Protein AF-R9JTA3-F1 (afdb_monomer)

Sequence (93 aa):
MIKTFDFVFDALRSERLMKQLKNALECDADLEICTDIERLYFDSRHKTVTIKPYSATSAFHWKVAPAEITYDTLSNMLSDNWENIKQEDIRYL

Radius of gyration: 12.35 Å; Cα contacts (8 Å, |Δi|>4): 149; chains: 1; bounding box: 34×29×32 Å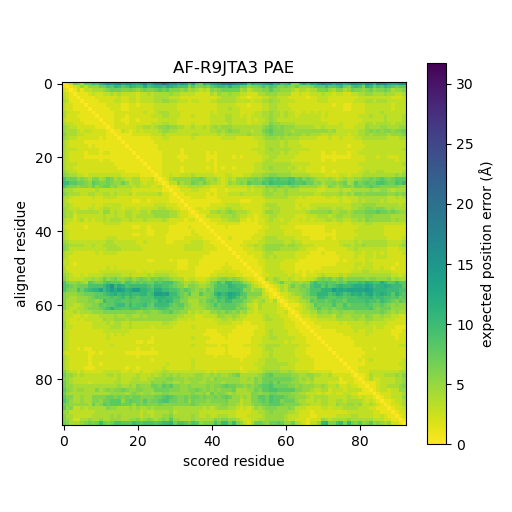

Secondary structure (DSSP, 8-state):
---TTHHHHHHHH-HHHHHHHHHHHH-SS-EEEE-SSEEEEEETTTTEEEEEES-TTSTTGGG---EEEEHHHHHHHHTT-GGG--GGGEEE-

Solvent-accessible surface area (backbone atoms only — not comparable to full-atom values): 5267 Å² total; per-residue (Å²): 133,80,50,65,65,47,66,48,61,51,22,79,75,26,73,67,53,38,49,53,54,53,52,52,71,72,35,89,51,68,46,76,52,74,57,99,54,37,28,38,38,38,40,45,88,79,42,31,37,39,40,34,36,53,37,92,84,42,94,48,26,91,41,28,66,34,31,38,32,37,46,66,54,52,52,29,54,73,67,71,42,56,88,80,58,55,74,88,57,54,44,77,106

Nearest PDB structures (foldseek):
  6ap4-assembly3_E  TM=4.122E-01  e=6.979E+00  Acinetobacter baumannii

Foldseek 3Di:
DFAQVCVLVVLLVDVVSVVVLVVLLVDLDWDWDDDQFWIWTQDNPQQKIWIAGNDPPDPNRVRHFIKMAGSVLSVCSNVVVCVPDDPVRIGTD

Structure (mmCIF, N/CA/C/O backbone):
data_AF-R9JTA3-F1
#
_entry.id   AF-R9JTA3-F1
#
loop_
_atom_site.group_PDB
_atom_site.id
_atom_site.type_symbol
_atom_site.label_atom_id
_atom_site.label_alt_id
_atom_site.label_comp_id
_atom_site.label_asym_id
_atom_site.label_entity_id
_atom_site.label_seq_id
_atom_site.pdbx_PDB_ins_code
_atom_site.Cartn_x
_atom_site.Cartn_y
_atom_site.Cartn_z
_atom_site.occupancy
_atom_site.B_iso_or_equiv
_atom_site.auth_seq_id
_atom_site.auth_comp_id
_atom_site.auth_asym_id
_atom_site.auth_atom_id
_atom_site.pdbx_PDB_model_num
ATOM 1 N N . MET A 1 1 ? 20.463 4.358 -1.046 1.00 72.25 1 MET A N 1
ATOM 2 C CA . MET A 1 1 ? 20.328 2.901 -1.270 1.00 72.25 1 MET A CA 1
ATOM 3 C C . MET A 1 1 ? 18.845 2.645 -1.394 1.00 72.25 1 MET A C 1
ATOM 5 O O . MET A 1 1 ? 18.162 3.049 -0.470 1.00 72.25 1 MET A O 1
ATOM 9 N N . ILE A 1 2 ? 18.383 2.067 -2.507 1.00 78.62 2 ILE A N 1
ATOM 10 C CA . ILE A 1 2 ? 16.946 1.860 -2.744 1.00 78.62 2 ILE A CA 1
ATOM 11 C C . ILE A 1 2 ? 16.415 0.747 -1.833 1.00 78.62 2 ILE A C 1
ATOM 13 O O . ILE A 1 2 ? 17.080 -0.291 -1.716 1.00 78.62 2 ILE A O 1
ATOM 17 N N . LYS A 1 3 ? 15.258 0.966 -1.204 1.00 85.94 3 LYS A N 1
ATOM 18 C CA . LYS A 1 3 ? 14.525 0.012 -0.355 1.00 85.94 3 LYS A CA 1
ATOM 19 C C . LYS A 1 3 ? 13.063 -0.115 -0.797 1.00 85.94 3 LYS A C 1
ATOM 21 O O . LYS A 1 3 ? 12.517 0.801 -1.391 1.00 85.94 3 LYS A O 1
ATOM 26 N N . THR A 1 4 ? 12.414 -1.221 -0.424 1.00 89.00 4 THR A N 1
ATOM 27 C CA . THR A 1 4 ? 11.011 -1.544 -0.769 1.00 89.00 4 THR A CA 1
ATOM 28 C C . THR A 1 4 ? 9.998 -0.430 -0.478 1.00 89.00 4 THR A C 1
ATOM 30 O O . THR A 1 4 ? 9.013 -0.311 -1.197 1.00 89.00 4 THR A O 1
ATOM 33 N N . PHE A 1 5 ? 10.209 0.363 0.575 1.00 92.31 5 PHE A N 1
ATOM 34 C CA . PHE A 1 5 ? 9.276 1.412 1.004 1.00 92.31 5 PHE A CA 1
ATOM 35 C C . PHE A 1 5 ? 9.755 2.826 0.649 1.00 92.31 5 PHE A C 1
ATOM 37 O O . PHE A 1 5 ? 9.256 3.797 1.215 1.00 92.31 5 PHE A O 1
ATOM 44 N N . ASP A 1 6 ? 10.717 2.975 -0.269 1.00 90.88 6 ASP A N 1
ATOM 45 C CA . ASP A 1 6 ? 11.247 4.298 -0.619 1.00 90.88 6 ASP A CA 1
ATOM 46 C C . ASP A 1 6 ? 10.196 5.206 -1.273 1.00 90.88 6 ASP A C 1
ATOM 48 O O . ASP A 1 6 ? 10.242 6.423 -1.079 1.00 90.88 6 ASP A O 1
ATOM 52 N N . PHE A 1 7 ? 9.168 4.627 -1.905 1.00 92.19 7 PHE A N 1
ATOM 53 C CA . PHE A 1 7 ? 8.002 5.370 -2.388 1.00 92.19 7 PHE A CA 1
ATOM 54 C C . PHE A 1 7 ? 7.312 6.215 -1.299 1.00 92.19 7 PHE A C 1
ATOM 56 O O . PHE A 1 7 ? 6.654 7.203 -1.624 1.00 92.19 7 PHE A O 1
ATOM 63 N N . VAL A 1 8 ? 7.446 5.865 -0.010 1.00 93.94 8 VAL A N 1
ATOM 64 C CA . VAL A 1 8 ? 6.921 6.670 1.107 1.00 93.94 8 VAL A CA 1
ATOM 65 C C . VAL A 1 8 ? 7.683 7.989 1.209 1.00 93.94 8 VAL A C 1
ATOM 67 O O . VAL A 1 8 ? 7.069 9.049 1.315 1.00 93.94 8 VAL A O 1
ATOM 70 N N . PHE A 1 9 ? 9.015 7.953 1.113 1.00 91.56 9 PHE A N 1
ATOM 71 C CA . PHE A 1 9 ? 9.830 9.169 1.101 1.00 91.56 9 PHE A CA 1
ATOM 72 C C . PHE A 1 9 ? 9.551 10.017 -0.142 1.00 91.56 9 PHE A C 1
ATO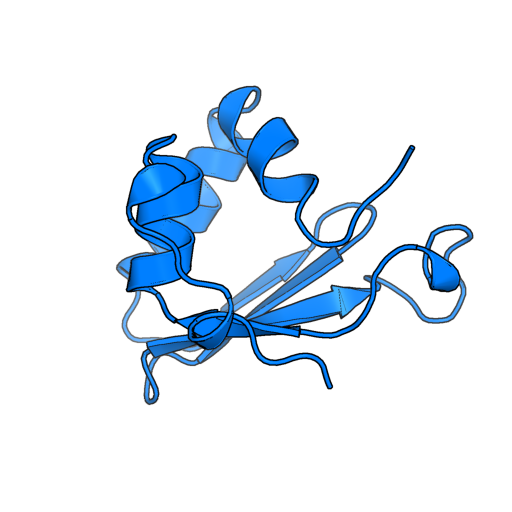M 74 O O . PHE A 1 9 ? 9.488 11.244 -0.043 1.00 91.56 9 PHE A O 1
ATOM 81 N N . ASP A 1 10 ? 9.328 9.381 -1.292 1.00 91.31 10 ASP A N 1
ATOM 82 C CA . ASP A 1 10 ? 8.923 10.085 -2.510 1.00 91.31 10 ASP A CA 1
ATOM 83 C C . ASP A 1 10 ? 7.546 10.739 -2.346 1.00 91.31 10 ASP A C 1
ATOM 85 O O . ASP A 1 10 ? 7.355 11.887 -2.753 1.00 91.31 10 ASP A O 1
ATOM 89 N N . ALA A 1 11 ? 6.601 10.061 -1.687 1.00 93.75 11 ALA A N 1
ATOM 90 C CA . ALA A 1 11 ? 5.281 10.605 -1.387 1.00 93.75 11 ALA A CA 1
ATOM 91 C C . ALA A 1 11 ? 5.362 11.813 -0.447 1.00 93.75 11 ALA A C 1
ATOM 93 O O . ALA A 1 11 ? 4.732 12.833 -0.718 1.00 93.75 11 ALA A O 1
ATOM 94 N N . LEU A 1 12 ? 6.187 11.756 0.603 1.00 91.75 12 LEU A N 1
ATOM 95 C CA . LEU A 1 12 ? 6.404 12.880 1.525 1.00 91.75 12 LEU A CA 1
ATOM 96 C C . LEU A 1 12 ? 6.979 14.126 0.827 1.00 91.75 12 LEU A C 1
ATOM 98 O O . LEU A 1 12 ? 6.802 15.242 1.311 1.00 91.75 12 LEU A O 1
ATOM 102 N N . ARG A 1 13 ? 7.642 13.960 -0.325 1.00 92.19 13 ARG A N 1
ATOM 103 C CA . ARG A 1 13 ? 8.228 15.053 -1.123 1.00 92.19 13 ARG A CA 1
ATOM 104 C C . ARG A 1 13 ? 7.389 15.443 -2.344 1.00 92.19 13 ARG A C 1
ATOM 106 O O . ARG A 1 13 ? 7.736 16.405 -3.026 1.00 92.19 13 ARG A O 1
ATOM 113 N N . SER A 1 14 ? 6.309 14.717 -2.631 1.00 94.06 14 SER A N 1
ATOM 114 C CA . SER A 1 14 ? 5.477 14.883 -3.825 1.00 94.06 14 SER A CA 1
ATOM 115 C C . SER A 1 14 ? 3.997 14.918 -3.456 1.00 94.06 14 SER A C 1
ATOM 117 O O . SER A 1 14 ? 3.363 13.880 -3.258 1.00 94.06 14 SER A O 1
ATOM 119 N N . GLU A 1 15 ? 3.407 16.118 -3.453 1.00 93.94 15 GLU A N 1
ATOM 120 C CA . GLU A 1 15 ? 1.970 16.303 -3.189 1.00 93.94 15 GLU A CA 1
ATOM 121 C C . GLU A 1 15 ? 1.092 15.454 -4.116 1.00 93.94 15 GLU A C 1
ATOM 123 O O . GLU A 1 15 ? 0.052 14.936 -3.705 1.00 93.94 15 GLU A O 1
ATOM 128 N N . ARG A 1 16 ? 1.528 15.268 -5.368 1.00 95.44 16 ARG A N 1
ATOM 129 C CA . ARG A 1 16 ? 0.824 14.437 -6.345 1.00 95.44 16 ARG A CA 1
ATOM 130 C C . ARG A 1 16 ? 0.767 12.980 -5.891 1.00 95.44 16 ARG A C 1
ATOM 132 O O . ARG A 1 16 ? -0.323 12.415 -5.861 1.00 95.44 16 ARG A O 1
ATOM 139 N N . LEU A 1 17 ? 1.912 12.382 -5.558 1.00 95.00 17 LEU A N 1
ATOM 140 C CA . LEU A 1 17 ? 1.968 10.976 -5.151 1.00 95.00 17 LEU A CA 1
ATOM 141 C C . LEU A 1 17 ? 1.257 10.776 -3.808 1.00 95.00 17 LEU A C 1
ATOM 143 O O . LEU A 1 17 ? 0.438 9.869 -3.688 1.00 95.00 17 LEU A O 1
ATOM 147 N N . MET A 1 18 ? 1.471 11.681 -2.848 1.00 96.31 18 MET A N 1
ATOM 148 C CA . MET A 1 18 ? 0.756 11.683 -1.569 1.00 96.31 18 MET A CA 1
ATOM 149 C C . MET A 1 18 ? -0.764 11.661 -1.766 1.00 96.31 18 MET A C 1
ATOM 151 O O . MET A 1 18 ? -1.462 10.847 -1.164 1.00 96.31 18 MET A O 1
ATOM 155 N N . LYS A 1 19 ? -1.290 12.521 -2.647 1.00 96.19 19 LYS A N 1
ATOM 156 C CA . LYS A 1 19 ? -2.724 12.569 -2.947 1.00 96.19 19 LYS A CA 1
ATOM 157 C C . LYS A 1 19 ? -3.220 11.285 -3.609 1.00 96.19 19 LYS A C 1
ATOM 159 O O . LYS A 1 19 ? -4.300 10.817 -3.267 1.00 96.19 19 LYS A O 1
ATOM 164 N N . GLN A 1 20 ? -2.452 10.702 -4.532 1.00 96.25 20 GLN A N 1
ATOM 165 C CA . GLN A 1 20 ? -2.823 9.431 -5.166 1.00 96.25 20 GLN A CA 1
ATOM 166 C C . GLN A 1 20 ? -2.920 8.295 -4.141 1.00 96.25 20 GLN A C 1
ATOM 168 O O . GLN A 1 20 ? -3.905 7.563 -4.151 1.00 96.25 20 GLN A O 1
ATOM 173 N N . LEU A 1 21 ? -1.946 8.187 -3.235 1.00 96.75 21 LEU A N 1
ATOM 174 C CA . LEU A 1 21 ? -1.929 7.155 -2.197 1.00 96.75 21 LEU A CA 1
ATOM 175 C C . LEU A 1 21 ? -3.076 7.332 -1.194 1.00 96.75 21 LEU A C 1
ATOM 177 O O . LEU A 1 21 ? -3.774 6.368 -0.899 1.00 96.75 21 LEU A O 1
ATOM 181 N N . LYS A 1 22 ? -3.325 8.561 -0.723 1.00 96.06 22 LYS A N 1
ATOM 182 C CA . LYS A 1 22 ? -4.451 8.849 0.183 1.00 96.06 22 LYS A CA 1
ATOM 183 C C . LYS A 1 22 ? -5.802 8.550 -0.462 1.00 96.06 22 LYS A C 1
ATOM 185 O O . LYS A 1 22 ? -6.627 7.878 0.144 1.00 96.06 22 LYS A O 1
ATOM 190 N N . ASN A 1 23 ? -5.991 8.951 -1.719 1.00 95.56 23 ASN A N 1
ATOM 191 C CA . ASN A 1 23 ? -7.209 8.623 -2.456 1.00 95.56 23 ASN A CA 1
ATOM 192 C C . ASN A 1 23 ? -7.398 7.106 -2.614 1.00 95.56 23 ASN A C 1
ATOM 194 O O . ASN A 1 23 ? -8.526 6.634 -2.565 1.00 95.56 23 ASN A O 1
ATOM 198 N N . ALA A 1 24 ? -6.319 6.342 -2.812 1.00 95.94 24 ALA A N 1
ATOM 199 C CA . ALA A 1 24 ? -6.401 4.888 -2.928 1.00 95.94 24 ALA A CA 1
ATOM 200 C C . ALA A 1 24 ? -6.756 4.205 -1.597 1.00 95.94 24 ALA A C 1
ATOM 202 O O . ALA A 1 24 ? -7.493 3.223 -1.601 1.00 95.94 24 ALA A O 1
ATOM 203 N N . LEU A 1 25 ? -6.301 4.752 -0.463 1.00 95.56 25 LEU A N 1
ATOM 204 C CA . LEU A 1 25 ? -6.696 4.289 0.874 1.00 95.56 25 LEU A CA 1
ATOM 205 C C . LEU A 1 25 ? -8.189 4.520 1.163 1.00 95.56 25 LEU A C 1
ATOM 207 O O . LEU A 1 25 ? -8.821 3.701 1.828 1.00 95.56 25 LEU A O 1
ATOM 211 N N . GLU A 1 26 ? -8.752 5.616 0.653 1.00 93.69 26 GLU A N 1
ATOM 212 C CA . GLU A 1 26 ? -10.174 5.963 0.801 1.00 93.69 26 GLU A CA 1
ATOM 213 C C . GLU A 1 26 ? -11.074 5.300 -0.255 1.00 93.69 26 GLU A C 1
ATOM 215 O O . GLU A 1 26 ? -12.297 5.328 -0.132 1.00 93.69 26 GLU A O 1
ATOM 220 N N . CYS A 1 27 ? -10.494 4.713 -1.304 1.00 91.19 27 CYS A N 1
ATOM 221 C CA . CYS A 1 27 ? -11.260 4.110 -2.384 1.00 91.19 27 CYS A CA 1
ATOM 222 C C . CYS A 1 27 ? -11.803 2.730 -1.987 1.00 91.19 27 CYS A C 1
ATOM 224 O O . CYS A 1 27 ? -11.079 1.869 -1.483 1.00 91.19 27 CYS A O 1
ATOM 226 N N . ASP A 1 28 ? -13.076 2.491 -2.301 1.00 91.06 28 ASP A N 1
ATOM 227 C CA . ASP A 1 28 ? -13.733 1.186 -2.145 1.00 91.06 28 ASP A CA 1
ATOM 228 C C . ASP A 1 28 ? -13.596 0.295 -3.392 1.00 91.06 28 ASP A C 1
ATOM 230 O O . ASP A 1 28 ? -14.402 -0.607 -3.621 1.00 91.06 28 ASP A O 1
ATOM 234 N N . ALA A 1 29 ? -12.586 0.556 -4.222 1.00 93.38 29 ALA A N 1
ATOM 235 C CA . ALA A 1 29 ? -12.251 -0.258 -5.379 1.00 93.38 29 ALA A CA 1
ATOM 236 C C . ALA A 1 29 ? -10.771 -0.631 -5.360 1.00 93.38 29 ALA A C 1
ATOM 238 O O . ALA A 1 29 ? -9.931 0.116 -4.852 1.00 93.38 29 ALA A O 1
ATOM 239 N N . ASP A 1 30 ? -10.464 -1.780 -5.955 1.00 96.12 30 ASP A N 1
ATOM 240 C CA . ASP A 1 30 ? -9.087 -2.212 -6.135 1.00 96.12 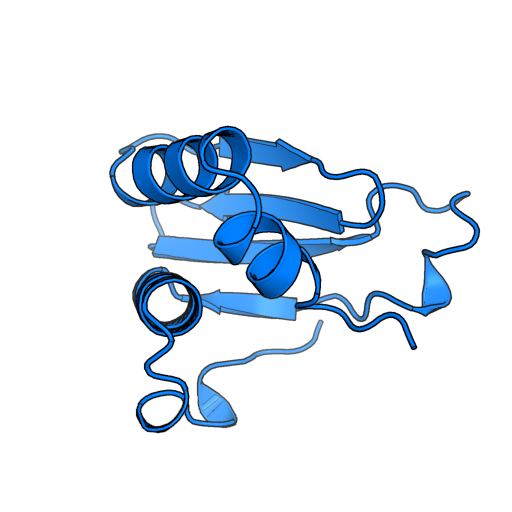30 ASP A CA 1
ATOM 241 C C . ASP A 1 30 ? -8.374 -1.286 -7.121 1.00 96.12 30 ASP A C 1
ATOM 243 O O . ASP A 1 30 ? -8.912 -0.930 -8.177 1.00 96.12 30 ASP A O 1
ATOM 247 N N . LEU A 1 31 ? -7.156 -0.880 -6.772 1.00 96.25 31 LEU A N 1
ATOM 248 C CA . LEU A 1 31 ? -6.390 0.103 -7.532 1.00 96.25 31 LEU A CA 1
ATOM 249 C C . LEU A 1 31 ? -4.927 -0.305 -7.640 1.00 96.25 31 LEU A C 1
ATOM 251 O O . LEU A 1 31 ? -4.353 -0.897 -6.733 1.00 96.25 31 LEU A O 1
ATOM 255 N N . GLU A 1 32 ? -4.299 0.074 -8.748 1.00 96.38 32 GLU A N 1
ATOM 256 C CA . GLU A 1 32 ? -2.860 -0.077 -8.935 1.00 96.38 32 GLU A CA 1
ATOM 257 C C . GLU A 1 32 ? -2.221 1.306 -9.089 1.00 96.38 32 GLU A C 1
ATOM 259 O O . GLU A 1 32 ? -2.643 2.117 -9.916 1.00 96.38 32 GLU A O 1
ATOM 264 N N . ILE A 1 33 ? -1.187 1.575 -8.293 1.00 95.62 33 ILE A N 1
ATOM 265 C CA . ILE A 1 33 ? -0.339 2.761 -8.419 1.00 95.62 33 ILE A CA 1
ATOM 266 C C . ILE A 1 33 ? 1.074 2.284 -8.735 1.00 95.62 33 ILE A C 1
ATOM 268 O O . ILE A 1 33 ? 1.664 1.513 -7.984 1.00 95.62 33 ILE A O 1
ATOM 272 N N . CYS A 1 34 ? 1.623 2.758 -9.849 1.00 92.81 34 CYS A N 1
ATOM 273 C CA . CYS A 1 34 ? 3.001 2.484 -10.242 1.00 92.81 34 CYS A CA 1
ATOM 274 C C . CYS A 1 34 ? 3.871 3.724 -10.022 1.00 92.81 34 CYS A C 1
ATOM 276 O O . CYS A 1 34 ? 3.500 4.825 -10.436 1.00 92.81 34 CYS A O 1
ATOM 278 N N . THR A 1 35 ? 5.031 3.526 -9.407 1.00 89.94 35 THR A N 1
ATOM 279 C CA . THR A 1 35 ? 6.167 4.450 -9.446 1.00 89.94 35 THR A CA 1
ATOM 280 C C . THR A 1 35 ? 7.175 3.941 -10.486 1.00 89.94 35 THR A C 1
ATOM 282 O O . THR A 1 35 ? 6.932 2.950 -11.179 1.00 89.94 35 THR A O 1
ATOM 285 N N . ASP A 1 36 ? 8.330 4.597 -10.601 1.00 85.56 36 ASP A N 1
ATOM 286 C CA . ASP A 1 36 ? 9.417 4.123 -11.466 1.00 85.56 36 ASP A CA 1
ATOM 287 C C . ASP A 1 36 ? 10.092 2.839 -10.930 1.00 85.56 36 ASP A C 1
ATOM 289 O O . ASP A 1 36 ? 10.814 2.150 -11.662 1.00 85.56 36 ASP A O 1
ATOM 293 N N . ILE A 1 37 ? 9.878 2.510 -9.650 1.00 89.94 37 ILE A N 1
ATOM 294 C CA . ILE A 1 37 ? 10.584 1.448 -8.919 1.00 89.94 37 ILE A CA 1
ATOM 295 C C . ILE A 1 37 ? 9.608 0.359 -8.457 1.00 89.94 37 ILE A C 1
ATOM 297 O O . ILE A 1 37 ? 9.865 -0.831 -8.668 1.00 89.94 37 ILE A O 1
ATOM 301 N N . GLU A 1 38 ? 8.483 0.749 -7.869 1.00 93.62 38 GLU A N 1
ATOM 302 C CA . GLU A 1 38 ? 7.481 -0.120 -7.266 1.00 93.62 38 GLU A CA 1
ATOM 303 C C . GLU A 1 38 ? 6.142 -0.090 -8.009 1.00 93.62 38 GLU A C 1
ATOM 305 O O . GLU A 1 38 ? 5.750 0.861 -8.684 1.00 93.62 38 GLU A O 1
ATOM 310 N N . ARG A 1 39 ? 5.391 -1.164 -7.814 1.00 94.75 39 ARG A N 1
ATOM 311 C CA . ARG A 1 39 ? 3.977 -1.290 -8.120 1.00 94.75 39 ARG A CA 1
ATOM 312 C C . ARG A 1 39 ? 3.253 -1.602 -6.820 1.00 94.75 39 ARG A C 1
ATOM 314 O O . ARG A 1 39 ? 3.599 -2.566 -6.136 1.00 94.75 39 ARG A O 1
ATOM 321 N N . LEU A 1 40 ? 2.256 -0.789 -6.511 1.00 97.00 40 LEU A N 1
ATOM 322 C CA . LEU A 1 40 ? 1.419 -0.884 -5.326 1.00 97.00 40 LEU A CA 1
ATOM 323 C C . LEU A 1 40 ? 0.028 -1.330 -5.768 1.00 97.00 40 LEU A C 1
ATOM 325 O O . LEU A 1 40 ? -0.644 -0.608 -6.502 1.00 97.00 40 LEU A O 1
ATOM 329 N N . TYR A 1 41 ? -0.388 -2.515 -5.339 1.00 97.38 41 TYR A N 1
ATOM 330 C CA . TYR A 1 41 ? -1.741 -3.018 -5.549 1.00 97.38 41 TYR A CA 1
ATOM 331 C C . TYR A 1 41 ? -2.543 -2.864 -4.261 1.00 97.38 41 TYR A C 1
ATOM 333 O O . TYR A 1 41 ? -2.170 -3.429 -3.236 1.00 97.38 41 TYR A O 1
ATOM 341 N N . PHE A 1 42 ? -3.626 -2.104 -4.329 1.00 97.94 42 PHE A N 1
ATOM 342 C CA . PHE A 1 42 ? -4.559 -1.836 -3.247 1.00 97.94 42 PHE A CA 1
ATOM 343 C C . PHE A 1 42 ? -5.721 -2.820 -3.359 1.00 97.94 42 PHE A C 1
ATOM 345 O O . PHE A 1 42 ? -6.497 -2.748 -4.309 1.00 97.94 42 PHE A O 1
ATOM 352 N N . ASP A 1 43 ? -5.820 -3.740 -2.403 1.00 96.94 43 ASP A N 1
ATOM 353 C CA . ASP A 1 43 ? -6.955 -4.643 -2.240 1.00 96.94 43 ASP A CA 1
ATOM 354 C C . ASP A 1 43 ? -7.954 -3.993 -1.278 1.00 96.94 43 ASP A C 1
ATOM 356 O O . ASP A 1 43 ? -7.776 -3.978 -0.054 1.00 96.94 43 ASP A O 1
ATOM 360 N N . SER A 1 44 ? -9.018 -3.437 -1.848 1.00 95.06 44 SER A N 1
ATOM 361 C CA . SER A 1 44 ? -10.052 -2.715 -1.105 1.00 95.06 44 SER A CA 1
ATOM 362 C C . SER A 1 44 ? -10.876 -3.631 -0.200 1.00 95.06 44 SER A C 1
ATOM 364 O O . SER A 1 44 ? -11.392 -3.181 0.828 1.00 95.06 44 SER A O 1
ATOM 366 N N . ARG A 1 45 ? -10.974 -4.919 -0.551 1.00 95.06 45 ARG A N 1
ATOM 367 C CA . ARG A 1 45 ? -11.758 -5.921 0.172 1.00 95.06 45 ARG A CA 1
ATOM 368 C C . ARG A 1 45 ? -11.054 -6.372 1.444 1.00 95.06 45 ARG A C 1
ATOM 370 O O . ARG A 1 45 ? -11.707 -6.504 2.476 1.00 95.06 45 ARG A O 1
ATOM 377 N N . HIS A 1 46 ? -9.752 -6.625 1.368 1.00 95.25 46 HIS A N 1
ATOM 378 C CA . HIS A 1 46 ? -8.947 -7.052 2.514 1.00 95.25 46 HIS A CA 1
ATOM 379 C C . HIS A 1 46 ? -8.267 -5.880 3.230 1.00 95.25 46 HIS A C 1
ATOM 381 O O . HIS A 1 46 ? -7.695 -6.081 4.299 1.00 95.25 46 HIS A O 1
ATOM 387 N N . LYS A 1 47 ? -8.363 -4.663 2.673 1.00 96.12 47 LYS A N 1
ATOM 388 C CA . LYS A 1 47 ? -7.692 -3.446 3.157 1.00 96.12 47 LYS A CA 1
ATOM 389 C C . LYS A 1 47 ? -6.182 -3.673 3.305 1.00 96.12 47 LYS A C 1
ATOM 391 O O . LYS A 1 47 ? -5.566 -3.305 4.308 1.00 96.12 47 LYS A O 1
ATOM 396 N N . THR A 1 48 ? -5.587 -4.277 2.276 1.00 97.12 48 THR A N 1
ATOM 397 C CA . THR A 1 48 ? -4.149 -4.561 2.187 1.00 97.12 48 THR A CA 1
ATOM 398 C C . THR A 1 48 ? -3.525 -3.936 0.947 1.00 97.12 48 THR A C 1
ATOM 400 O O . THR A 1 48 ? -4.169 -3.738 -0.081 1.00 97.12 48 THR A O 1
ATOM 403 N N . VAL A 1 49 ? -2.238 -3.620 1.042 1.00 97.62 49 VAL A N 1
ATOM 404 C CA . VAL A 1 49 ? -1.428 -3.112 -0.059 1.00 97.62 49 VAL A CA 1
ATOM 405 C C . VAL A 1 49 ? -0.300 -4.093 -0.320 1.00 97.62 49 VAL A C 1
ATOM 407 O O . VAL A 1 49 ? 0.513 -4.368 0.560 1.00 97.62 49 VAL A O 1
ATOM 410 N N . THR A 1 50 ? -0.238 -4.610 -1.542 1.00 97.25 50 THR A N 1
ATOM 411 C CA . THR A 1 50 ? 0.876 -5.429 -2.016 1.00 97.25 50 THR A CA 1
ATOM 412 C C . THR A 1 50 ? 1.876 -4.555 -2.765 1.00 97.25 50 THR A C 1
ATOM 414 O O . THR A 1 50 ? 1.529 -3.915 -3.756 1.00 97.25 50 THR A O 1
ATOM 417 N N . ILE A 1 51 ? 3.130 -4.576 -2.329 1.00 96.25 51 ILE A N 1
ATOM 418 C CA . ILE A 1 51 ? 4.263 -3.888 -2.941 1.00 96.25 51 ILE A CA 1
ATOM 419 C C . ILE A 1 51 ? 5.079 -4.905 -3.728 1.00 96.25 51 ILE A C 1
ATOM 421 O O . ILE A 1 51 ? 5.509 -5.929 -3.195 1.00 96.25 51 ILE A O 1
ATOM 425 N N . LYS A 1 52 ? 5.308 -4.624 -5.007 1.00 94.12 52 LYS A N 1
ATOM 426 C CA . LYS A 1 52 ? 6.136 -5.435 -5.905 1.00 94.12 52 LYS A CA 1
ATOM 427 C C . LYS A 1 52 ? 7.058 -4.537 -6.724 1.00 94.12 52 LYS A C 1
ATOM 429 O O . LYS A 1 52 ? 6.764 -3.357 -6.888 1.00 94.12 52 LYS A O 1
ATOM 434 N N . PRO A 1 53 ? 8.157 -5.066 -7.279 1.00 92.50 53 PRO A N 1
ATOM 435 C CA . PRO A 1 53 ? 8.929 -4.330 -8.273 1.00 92.50 53 PRO A CA 1
ATOM 436 C C . PRO A 1 53 ? 8.046 -3.952 -9.470 1.00 92.50 53 PRO A C 1
ATOM 438 O O . PRO A 1 53 ? 7.258 -4.773 -9.945 1.00 92.50 53 PRO A O 1
ATOM 441 N N . TYR A 1 54 ? 8.208 -2.731 -9.986 1.00 89.31 54 TYR A N 1
ATOM 442 C CA . TYR A 1 54 ? 7.432 -2.211 -11.119 1.00 89.31 54 TYR A CA 1
ATOM 443 C C . TYR A 1 54 ? 7.521 -3.117 -12.357 1.00 89.31 54 TYR A C 1
ATOM 445 O O . TYR A 1 54 ? 6.513 -3.408 -13.010 1.00 89.31 54 TYR A O 1
ATOM 453 N N . SER A 1 55 ? 8.735 -3.600 -12.646 1.00 84.81 55 SER A N 1
ATOM 454 C CA . SER A 1 55 ? 9.030 -4.511 -13.751 1.00 84.81 55 SER A CA 1
ATOM 455 C C . SER A 1 55 ? 10.097 -5.538 -13.369 1.00 84.81 55 SER A C 1
ATOM 457 O O . SER A 1 55 ? 11.071 -5.212 -12.688 1.00 84.81 55 SER A O 1
ATOM 459 N N . ALA A 1 56 ? 9.954 -6.762 -13.886 1.00 77.12 56 ALA A N 1
ATOM 460 C CA . ALA A 1 56 ? 10.965 -7.820 -13.802 1.00 77.12 56 ALA A CA 1
ATOM 461 C C . ALA A 1 56 ? 12.260 -7.485 -14.565 1.00 77.12 56 ALA A C 1
ATOM 463 O O . ALA A 1 56 ? 13.312 -8.050 -14.286 1.00 77.12 56 ALA A O 1
ATOM 464 N N . THR A 1 57 ? 12.196 -6.553 -15.520 1.00 79.75 57 THR A N 1
ATOM 465 C CA . THR A 1 57 ? 13.351 -6.097 -16.308 1.00 79.75 57 THR A CA 1
ATOM 466 C C . THR A 1 57 ? 13.974 -4.807 -15.775 1.00 79.75 57 THR A C 1
ATOM 468 O O . THR A 1 57 ? 14.971 -4.341 -16.323 1.00 79.75 57 THR A O 1
ATOM 471 N N . SER A 1 58 ? 13.406 -4.213 -14.718 1.00 78.94 58 SER A N 1
ATOM 472 C CA . SER A 1 58 ? 13.951 -2.995 -14.115 1.00 78.94 58 SER A CA 1
ATOM 473 C C . SER A 1 58 ? 15.294 -3.278 -13.442 1.00 78.94 58 SER A C 1
ATOM 475 O O . SER A 1 58 ? 15.450 -4.276 -12.737 1.00 78.94 58 SER A O 1
ATOM 477 N N . ALA A 1 59 ? 16.247 -2.350 -13.569 1.00 80.88 59 ALA A N 1
ATOM 478 C CA . ALA A 1 59 ? 17.506 -2.396 -12.820 1.00 80.88 59 ALA A CA 1
ATOM 479 C C . ALA A 1 59 ? 17.284 -2.396 -11.292 1.00 80.88 59 ALA A C 1
ATOM 481 O O . ALA A 1 59 ? 18.149 -2.831 -10.530 1.00 80.88 59 ALA A O 1
ATOM 482 N N . PHE A 1 60 ? 16.108 -1.943 -10.848 1.00 80.25 60 PHE A N 1
ATOM 483 C CA . PHE A 1 60 ? 15.709 -1.885 -9.446 1.00 80.25 60 PHE A CA 1
ATOM 484 C C . PHE A 1 60 ? 14.907 -3.106 -8.985 1.00 80.25 60 PHE A C 1
ATOM 486 O O . PHE A 1 60 ? 14.578 -3.183 -7.806 1.00 80.25 60 PHE A O 1
ATOM 493 N N . HIS A 1 61 ? 14.645 -4.085 -9.861 1.00 82.81 61 HIS A N 1
ATOM 494 C CA . HIS A 1 61 ? 13.868 -5.285 -9.531 1.00 82.81 61 HIS A CA 1
ATOM 495 C C . HIS A 1 61 ? 14.365 -5.966 -8.248 1.00 82.81 61 HIS A C 1
ATOM 497 O O . HIS A 1 61 ? 13.609 -6.164 -7.305 1.00 82.81 61 HIS A O 1
ATOM 503 N N . TRP A 1 62 ? 15.673 -6.222 -8.172 1.00 84.00 62 TRP A N 1
ATOM 504 C CA . TRP A 1 62 ? 16.325 -6.884 -7.035 1.00 84.00 62 TRP A CA 1
ATOM 505 C C . TRP A 1 62 ? 16.414 -6.021 -5.767 1.00 84.00 62 TRP A C 1
ATOM 507 O O . TRP A 1 62 ? 16.921 -6.481 -4.746 1.00 84.00 62 TRP A O 1
ATOM 517 N N . LYS A 1 63 ? 16.019 -4.744 -5.839 1.00 85.56 63 LYS A N 1
ATOM 518 C CA . LYS A 1 63 ? 16.029 -3.802 -4.708 1.00 85.56 63 LYS A CA 1
ATOM 519 C C . LYS A 1 63 ? 14.678 -3.712 -4.008 1.00 85.56 63 LYS A C 1
ATOM 521 O O . LYS A 1 63 ? 14.634 -3.265 -2.865 1.00 85.56 63 LYS A O 1
ATOM 526 N N . VAL A 1 64 ? 13.614 -4.163 -4.665 1.00 88.69 64 VAL A N 1
ATOM 527 C CA . VAL A 1 64 ? 12.265 -4.207 -4.107 1.00 88.69 64 VAL A CA 1
ATOM 528 C C . VAL A 1 64 ? 11.969 -5.646 -3.712 1.00 88.69 64 VAL A C 1
ATOM 530 O O . VAL A 1 64 ? 11.676 -6.485 -4.561 1.00 88.69 64 VAL A O 1
ATOM 533 N N . ALA A 1 65 ? 12.054 -5.936 -2.416 1.00 90.88 65 ALA A N 1
ATOM 534 C CA . ALA A 1 65 ? 11.539 -7.189 -1.878 1.00 90.88 65 ALA A CA 1
ATOM 535 C C . ALA A 1 65 ? 10.004 -7.119 -1.876 1.00 90.88 65 ALA A C 1
ATOM 537 O O . ALA A 1 65 ? 9.475 -6.184 -1.267 1.00 90.88 65 ALA A O 1
ATOM 538 N N . PRO A 1 66 ? 9.294 -8.049 -2.541 1.00 93.38 66 PRO A N 1
ATOM 539 C CA . PRO A 1 66 ? 7.843 -8.101 -2.487 1.00 93.38 66 PRO A CA 1
ATOM 540 C C . PRO A 1 66 ? 7.331 -8.169 -1.045 1.00 93.38 66 PRO A C 1
ATOM 542 O O . PRO A 1 66 ? 7.868 -8.909 -0.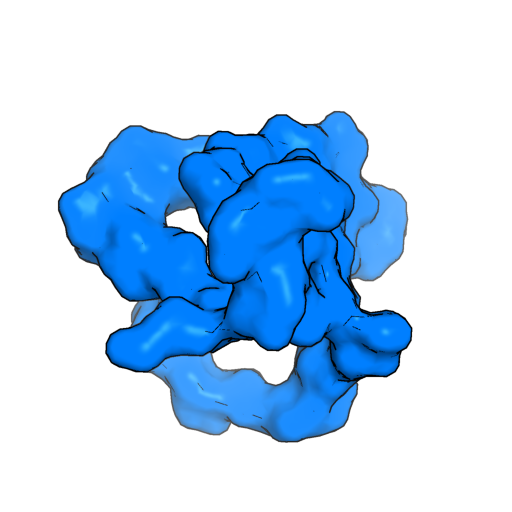219 1.00 93.38 66 PRO A O 1
ATOM 545 N N . ALA A 1 67 ? 6.304 -7.384 -0.739 1.00 96.06 67 ALA A N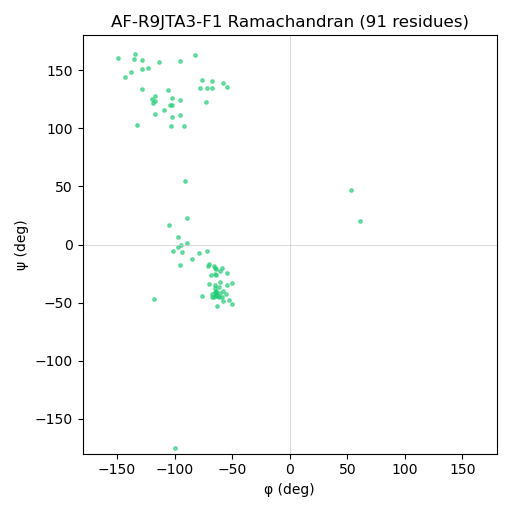 1
ATOM 546 C CA . ALA A 1 67 ? 5.732 -7.311 0.598 1.00 96.06 67 ALA A CA 1
ATOM 547 C C . ALA A 1 67 ? 4.234 -7.001 0.554 1.00 96.06 67 ALA A C 1
ATOM 549 O O . ALA A 1 67 ? 3.721 -6.482 -0.434 1.00 96.06 67 ALA A O 1
ATOM 550 N N . GLU A 1 68 ? 3.544 -7.295 1.643 1.00 97.12 68 GLU A N 1
ATOM 551 C CA . GLU A 1 68 ? 2.143 -6.984 1.891 1.00 97.12 68 GLU A CA 1
ATOM 552 C C . GLU A 1 68 ? 2.033 -6.279 3.247 1.00 97.12 68 GLU A C 1
ATOM 554 O O . GLU A 1 68 ? 2.647 -6.703 4.230 1.00 97.12 68 GLU A O 1
ATOM 559 N N . ILE A 1 69 ? 1.279 -5.182 3.280 1.00 97.12 69 ILE A N 1
ATOM 560 C CA . ILE A 1 69 ? 0.998 -4.380 4.479 1.00 97.12 69 ILE A CA 1
ATOM 561 C C . ILE A 1 69 ? -0.493 -4.049 4.547 1.00 97.12 69 ILE A C 1
ATOM 563 O O . ILE A 1 69 ? -1.202 -4.150 3.546 1.00 97.12 69 ILE A O 1
ATOM 567 N N . THR A 1 70 ? -0.986 -3.614 5.704 1.00 96.81 70 THR A N 1
ATOM 568 C CA . THR A 1 70 ? -2.370 -3.125 5.827 1.00 96.81 70 THR A CA 1
ATOM 569 C C . THR A 1 70 ? -2.500 -1.666 5.378 1.00 96.81 70 THR A C 1
ATOM 571 O O . THR A 1 70 ? -1.512 -0.927 5.302 1.00 96.81 70 THR A O 1
ATOM 574 N N . TYR A 1 71 ? -3.731 -1.225 5.111 1.00 96.56 71 TYR A N 1
ATOM 575 C CA . TYR A 1 71 ? -4.036 0.189 4.864 1.00 96.56 71 TYR A CA 1
ATOM 576 C C . TYR A 1 71 ? -3.620 1.073 6.047 1.00 96.56 71 TYR A C 1
ATOM 578 O O . TYR A 1 71 ? -3.048 2.141 5.832 1.00 96.56 71 TYR A O 1
ATOM 586 N N . ASP A 1 72 ? -3.835 0.613 7.282 1.00 95.56 72 ASP A N 1
ATOM 587 C CA . ASP A 1 72 ? -3.450 1.343 8.495 1.00 95.56 72 ASP A CA 1
ATOM 588 C C . ASP A 1 72 ? -1.931 1.502 8.592 1.00 95.56 72 ASP A C 1
ATOM 590 O O . ASP A 1 72 ? -1.429 2.591 8.875 1.00 95.56 72 ASP A O 1
ATOM 594 N N . THR A 1 73 ? -1.184 0.444 8.270 1.00 96.25 73 THR A N 1
ATOM 595 C CA . THR A 1 73 ? 0.280 0.486 8.194 1.00 96.25 73 THR A CA 1
ATOM 596 C C . THR A 1 73 ? 0.742 1.535 7.185 1.00 96.25 73 THR A C 1
ATOM 598 O O . THR A 1 73 ? 1.579 2.372 7.520 1.00 96.25 73 THR A O 1
ATOM 601 N N . LEU A 1 74 ? 0.175 1.543 5.972 1.00 96.56 74 LEU A N 1
ATOM 602 C CA . LEU A 1 74 ? 0.523 2.546 4.963 1.00 96.56 74 LEU A CA 1
ATOM 603 C C . LEU A 1 74 ? 0.135 3.964 5.413 1.00 96.56 74 LEU A C 1
ATOM 605 O O . LEU A 1 74 ? 0.909 4.900 5.227 1.00 96.56 74 LEU A O 1
ATOM 609 N N . SER A 1 75 ? -1.029 4.134 6.038 1.00 96.12 75 SER A N 1
ATOM 610 C CA . SER A 1 75 ? -1.486 5.422 6.572 1.00 96.12 75 SER A CA 1
ATOM 611 C C . SER A 1 75 ? -0.529 5.978 7.635 1.00 96.12 75 SER A C 1
ATOM 613 O O . SER A 1 75 ? -0.174 7.162 7.597 1.00 96.12 75 SER A O 1
ATOM 615 N N . ASN A 1 76 ? -0.030 5.115 8.528 1.00 95.75 76 ASN A N 1
ATOM 616 C CA . ASN A 1 76 ? 0.989 5.470 9.516 1.00 95.75 76 ASN A CA 1
ATOM 617 C C . ASN A 1 76 ? 2.313 5.865 8.851 1.00 95.75 76 ASN A C 1
ATOM 619 O O . ASN A 1 76 ? 2.867 6.905 9.202 1.00 95.75 76 ASN A O 1
ATOM 623 N N . MET A 1 77 ? 2.776 5.110 7.845 1.00 95.00 77 MET A N 1
ATOM 624 C CA . MET A 1 77 ? 3.988 5.448 7.079 1.00 95.00 77 MET A CA 1
ATOM 625 C C . MET A 1 77 ? 3.875 6.826 6.412 1.00 95.00 77 MET A C 1
ATOM 627 O O . MET A 1 77 ? 4.795 7.636 6.490 1.00 95.00 77 MET A O 1
ATOM 631 N N . LEU A 1 78 ? 2.736 7.119 5.778 1.00 95.12 78 LEU A N 1
ATOM 632 C CA . LEU A 1 78 ? 2.492 8.395 5.091 1.00 95.12 78 LEU A CA 1
ATOM 633 C C . LEU A 1 78 ? 2.309 9.581 6.044 1.00 95.12 78 LEU A C 1
ATOM 635 O O . LEU A 1 78 ? 2.423 10.729 5.614 1.00 95.12 78 LEU A O 1
ATOM 639 N N . SER A 1 79 ? 2.014 9.308 7.314 1.00 93.31 79 SER A N 1
ATOM 640 C CA . SER A 1 79 ? 1.878 10.310 8.374 1.00 93.31 79 SER A CA 1
ATOM 641 C C . SER A 1 79 ? 3.154 10.477 9.206 1.00 93.31 79 SER A C 1
ATOM 643 O O . SER A 1 79 ? 3.127 11.211 10.185 1.00 93.31 79 SER A O 1
ATOM 645 N N . ASP A 1 80 ? 4.251 9.816 8.815 1.00 88.62 80 ASP A N 1
ATOM 646 C CA . ASP A 1 80 ? 5.535 9.774 9.533 1.00 88.62 80 ASP A CA 1
ATOM 647 C C . ASP A 1 80 ? 5.462 9.156 10.947 1.00 88.62 80 ASP A C 1
ATOM 649 O O . ASP A 1 80 ? 6.364 9.327 11.761 1.00 88.62 80 ASP A O 1
ATOM 653 N N . ASN A 1 81 ? 4.415 8.371 11.223 1.00 92.38 81 ASN A N 1
ATOM 654 C CA . ASN A 1 81 ? 4.172 7.710 12.511 1.00 92.38 81 ASN A CA 1
ATOM 655 C C . ASN A 1 81 ? 4.796 6.301 12.543 1.00 92.38 81 ASN A C 1
ATOM 657 O O . ASN A 1 81 ? 4.108 5.293 12.753 1.00 92.38 81 ASN A O 1
ATOM 661 N N . TRP A 1 82 ? 6.096 6.205 12.260 1.00 88.00 82 TRP A N 1
ATOM 662 C CA . TRP A 1 82 ? 6.813 4.928 12.130 1.00 88.00 82 TRP A CA 1
ATOM 663 C C . TRP A 1 82 ? 6.864 4.116 13.4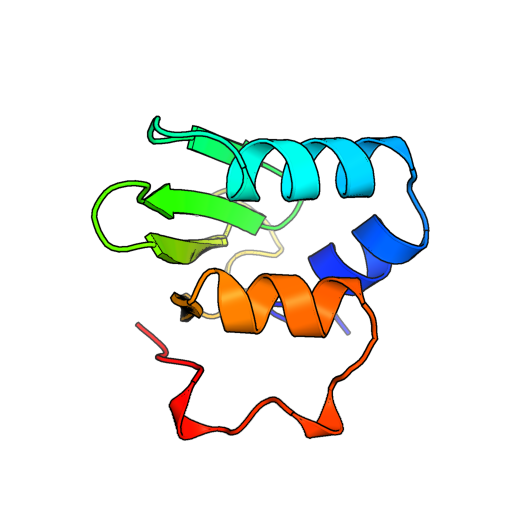28 1.00 88.00 82 TRP A C 1
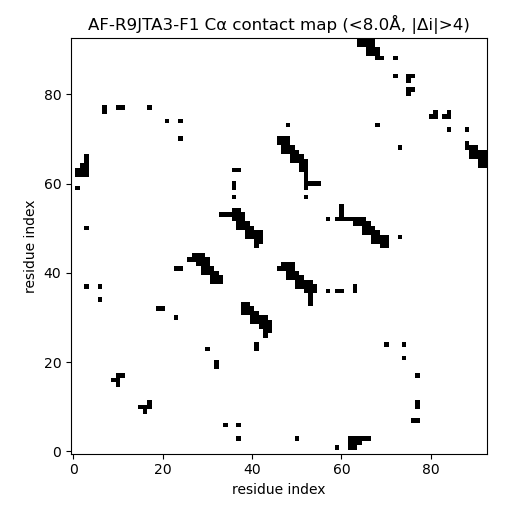ATOM 665 O O . TRP A 1 82 ? 6.955 2.892 13.386 1.00 88.00 82 TRP A O 1
ATOM 675 N N . GLU A 1 83 ? 6.779 4.774 14.580 1.00 90.12 83 GLU A N 1
ATOM 676 C CA . GLU A 1 83 ? 6.758 4.157 15.907 1.00 90.12 83 GLU A CA 1
ATOM 677 C C . GLU A 1 83 ? 5.528 3.274 16.154 1.00 90.12 83 GLU A C 1
ATOM 679 O O . GLU A 1 83 ? 5.572 2.390 17.008 1.00 90.12 83 GLU A O 1
ATOM 684 N N . ASN A 1 84 ? 4.454 3.480 15.386 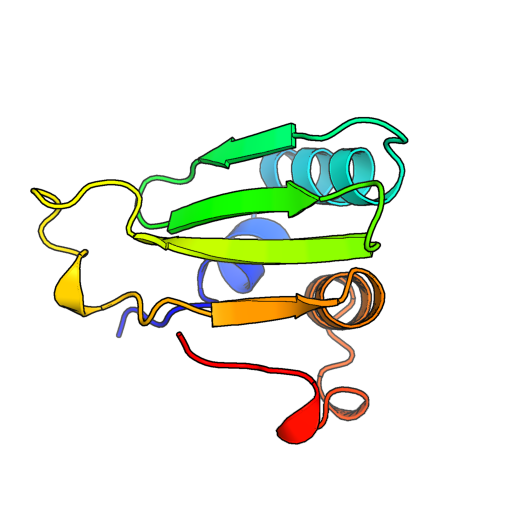1.00 88.62 84 ASN A N 1
ATOM 685 C CA . ASN A 1 84 ? 3.227 2.688 15.470 1.00 88.62 84 ASN A CA 1
ATOM 686 C C . ASN A 1 84 ? 3.246 1.456 14.557 1.00 88.62 84 ASN A C 1
ATOM 688 O O . ASN A 1 84 ? 2.262 0.720 14.511 1.00 88.62 84 ASN A O 1
ATOM 692 N N . ILE A 1 85 ? 4.341 1.231 13.827 1.00 90.38 85 ILE A N 1
ATOM 693 C CA . ILE A 1 85 ? 4.489 0.115 12.896 1.00 90.38 85 ILE A CA 1
ATOM 694 C C . ILE A 1 85 ? 5.375 -0.942 13.536 1.00 90.38 85 ILE A C 1
ATOM 696 O O . ILE A 1 85 ? 6.545 -0.711 13.850 1.00 90.38 85 ILE A O 1
ATOM 700 N N . LYS A 1 86 ? 4.825 -2.138 13.699 1.00 90.62 86 LYS A N 1
ATOM 701 C CA . LYS A 1 86 ? 5.558 -3.302 14.175 1.00 90.62 86 LYS A CA 1
ATOM 702 C C . LYS A 1 86 ? 6.050 -4.127 12.998 1.00 90.62 86 LYS A C 1
ATOM 704 O O . LYS A 1 86 ? 5.498 -4.107 11.903 1.00 90.62 86 LYS A O 1
ATOM 709 N N . GLN A 1 87 ? 7.081 -4.929 13.243 1.00 84.50 87 GLN A N 1
ATOM 710 C CA . GLN A 1 87 ? 7.619 -5.829 12.222 1.00 84.50 87 GLN A CA 1
ATOM 711 C C . GLN A 1 87 ? 6.578 -6.851 11.728 1.00 84.50 87 GLN A C 1
ATOM 713 O O . GLN A 1 87 ? 6.604 -7.226 10.562 1.00 84.50 87 GLN A O 1
ATOM 718 N N . GLU A 1 88 ? 5.661 -7.278 12.599 1.00 89.19 88 GLU A N 1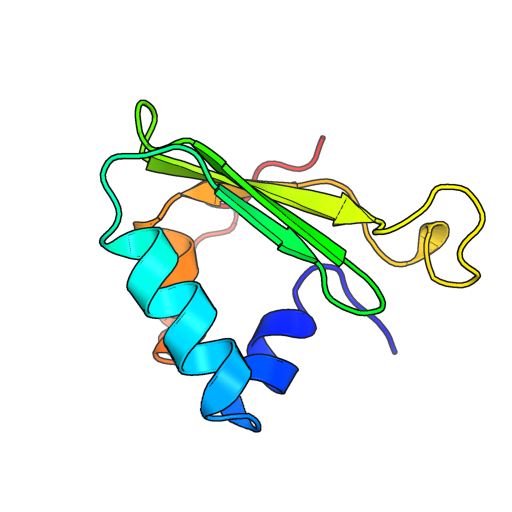
ATOM 719 C CA . GLU A 1 88 ? 4.561 -8.197 12.270 1.00 89.19 88 GLU A CA 1
ATOM 720 C C . GLU A 1 88 ? 3.528 -7.606 11.297 1.00 89.19 88 GLU A C 1
ATOM 722 O O . GLU A 1 88 ? 2.830 -8.365 10.628 1.00 89.19 88 GLU A O 1
ATOM 727 N N . ASP A 1 89 ? 3.491 -6.278 11.150 1.00 88.81 89 ASP A N 1
ATOM 728 C CA . ASP A 1 89 ? 2.598 -5.583 10.218 1.00 88.81 89 ASP A CA 1
ATOM 729 C C . ASP A 1 89 ? 3.106 -5.630 8.764 1.00 88.81 89 ASP A C 1
ATOM 731 O O . ASP A 1 89 ? 2.411 -5.192 7.844 1.00 88.81 89 ASP A O 1
ATOM 735 N N . ILE A 1 90 ? 4.326 -6.143 8.546 1.00 93.69 90 ILE A N 1
ATOM 736 C CA . ILE A 1 90 ? 4.957 -6.264 7.231 1.00 93.69 90 ILE A CA 1
ATOM 737 C C . ILE A 1 90 ? 5.197 -7.735 6.909 1.00 93.69 90 ILE A C 1
ATOM 739 O O . ILE A 1 90 ? 6.068 -8.395 7.483 1.00 93.69 90 ILE A O 1
ATOM 743 N N . ARG A 1 91 ? 4.476 -8.238 5.909 1.00 94.69 91 ARG A N 1
ATOM 744 C CA . ARG A 1 91 ? 4.625 -9.604 5.414 1.00 94.69 91 ARG A CA 1
ATOM 745 C C . ARG A 1 91 ? 5.418 -9.619 4.112 1.00 94.69 91 ARG A C 1
ATOM 747 O O . ARG A 1 91 ? 4.908 -9.211 3.079 1.00 94.69 91 ARG A O 1
ATOM 754 N N . TYR A 1 92 ? 6.644 -10.133 4.135 1.00 90.94 92 TYR A N 1
ATOM 755 C CA . TYR A 1 92 ? 7.429 -10.348 2.912 1.00 90.94 92 TYR A CA 1
ATOM 756 C C . TYR A 1 92 ? 6.940 -11.590 2.147 1.00 90.94 92 TYR A C 1
ATOM 758 O O . TYR A 1 92 ? 6.560 -12.584 2.775 1.00 90.94 92 TYR A O 1
ATOM 766 N N . LEU A 1 93 ? 6.930 -11.512 0.809 1.00 87.12 93 LEU A N 1
ATOM 767 C CA . LEU A 1 93 ? 6.409 -12.539 -0.109 1.00 87.12 93 LEU A CA 1
ATOM 768 C C . LEU A 1 93 ? 7.517 -13.239 -0.906 1.00 87.12 93 LEU A C 1
ATOM 770 O O . LEU A 1 93 ? 8.501 -12.562 -1.282 1.00 87.12 93 LEU A O 1
#

Mean predicted aligned error: 3.52 Å

pLDDT: mean 91.94, std 5.32, range [72.25, 97.94]